Protein AF-A0A1I9YTI5-F1 (afdb_monomer_lite)

Sequence (90 aa):
MFKASSSSFVVMDSAVFAEEGHYVPPADKVVASEVLAQVFADNPLPFPTNADGSADMATYMQWLSATWDAGMAAFDRMSEIHAPQGTATA

Radius of gyration: 22.93 Å; chains: 1; bounding box: 49×48×66 Å

Foldseek 3Di:
DDDDDDDDDDDDPPDDPDDPDPPPDPPVQKAQQVNVCVVQVPHDDPDDADPNNIHGNVVVVVVVVVVVVVVVVVVVVVVVVPPDDDDPDD

Secondary structure (DSSP, 8-state):
-------------------SS-----GGGEE-HHHHHHHHTTSPPSS---TTS-EEHHHHHHHHHHHHHHHHHHHHHHHHHTS-------

Organism: NCBI:txid754502

pLDDT: mean 70.99, std 18.19, range [36.19, 93.19]

Structure (mmCIF, N/CA/C/O backbone):
data_AF-A0A1I9YTI5-F1
#
_entry.id   AF-A0A1I9YTI5-F1
#
loop_
_atom_site.group_PDB
_atom_site.id
_atom_site.type_symbol
_atom_site.label_atom_id
_atom_site.label_alt_id
_atom_site.label_comp_id
_atom_site.label_asym_id
_atom_site.label_entity_id
_atom_site.label_seq_id
_atom_site.pdbx_PDB_ins_code
_atom_site.Cartn_x
_atom_site.Cartn_y
_atom_site.Cartn_z
_atom_site.occupancy
_atom_site.B_iso_or_equiv
_atom_site.auth_seq_id
_atom_site.auth_comp_id
_atom_site.auth_asym_id
_atom_site.auth_atom_id
_atom_site.pdbx_PDB_model_num
ATOM 1 N N . MET A 1 1 ? 22.153 35.030 24.655 1.00 40.06 1 MET A N 1
ATOM 2 C CA . MET A 1 1 ? 20.814 35.451 24.184 1.00 40.06 1 MET A CA 1
ATOM 3 C C . MET A 1 1 ? 20.693 35.091 22.709 1.00 40.06 1 MET A C 1
ATOM 5 O O . MET A 1 1 ? 21.686 35.175 22.003 1.00 40.06 1 MET A O 1
ATOM 9 N N . PHE A 1 2 ? 19.539 34.551 22.320 1.00 45.81 2 PHE A N 1
ATOM 10 C CA . PHE A 1 2 ? 19.309 33.697 21.146 1.00 45.81 2 PHE A CA 1
ATOM 11 C C . PHE A 1 2 ? 19.099 34.428 19.803 1.00 45.81 2 PHE A C 1
ATOM 13 O O . PHE A 1 2 ? 18.560 35.529 19.790 1.00 45.81 2 PHE A O 1
ATOM 20 N N . LYS A 1 3 ? 19.300 33.639 18.722 1.00 36.19 3 LYS A N 1
ATOM 21 C CA . LYS A 1 3 ? 18.573 33.621 17.422 1.00 36.19 3 LYS A CA 1
ATOM 22 C C . LYS A 1 3 ? 19.083 34.615 16.353 1.00 36.19 3 LYS A C 1
ATOM 24 O O . LYS A 1 3 ? 19.406 35.742 16.675 1.00 36.19 3 LYS A O 1
ATOM 29 N N . ALA A 1 4 ? 19.194 34.273 15.066 1.00 42.69 4 ALA A N 1
ATOM 30 C CA . ALA A 1 4 ? 18.479 33.264 14.286 1.00 42.69 4 ALA A CA 1
ATOM 31 C C . ALA A 1 4 ? 19.367 32.620 13.202 1.00 42.69 4 ALA A C 1
ATOM 33 O O . ALA A 1 4 ? 20.091 33.313 12.493 1.00 42.69 4 ALA A O 1
ATOM 34 N N . SER A 1 5 ? 19.261 31.300 13.040 1.00 51.31 5 SER A N 1
ATOM 35 C CA . SER A 1 5 ? 19.716 30.602 11.835 1.00 51.31 5 SER A CA 1
ATOM 36 C C . SER A 1 5 ? 18.637 30.751 10.763 1.00 51.31 5 SER A C 1
ATOM 38 O O . SER A 1 5 ? 17.502 30.319 10.971 1.00 51.31 5 SER A O 1
ATOM 40 N N . SER A 1 6 ? 18.978 31.374 9.634 1.00 47.25 6 SER A N 1
ATOM 41 C CA . SER A 1 6 ? 18.132 31.388 8.436 1.00 47.25 6 SER A CA 1
ATOM 42 C C . SER A 1 6 ? 18.105 29.992 7.825 1.00 47.25 6 SER A C 1
ATOM 44 O O . SER A 1 6 ? 19.036 29.588 7.135 1.00 47.25 6 SER A O 1
ATOM 46 N N . SER A 1 7 ? 17.030 29.257 8.094 1.00 46.31 7 SER A N 1
ATOM 47 C CA . SER A 1 7 ? 16.656 28.065 7.338 1.00 46.31 7 SER A CA 1
ATOM 48 C C . SER A 1 7 ? 15.870 28.525 6.110 1.00 46.31 7 SER A C 1
ATOM 50 O O . SER A 1 7 ? 14.733 28.978 6.240 1.00 46.31 7 SER A O 1
ATOM 52 N N . SER A 1 8 ? 16.492 28.481 4.929 1.00 51.00 8 SER A N 1
ATOM 53 C CA . SER A 1 8 ? 15.763 28.619 3.664 1.00 51.00 8 SER A CA 1
ATOM 54 C C . SER A 1 8 ? 15.119 27.282 3.333 1.00 51.00 8 SER A C 1
ATOM 56 O O . SER A 1 8 ? 15.768 26.351 2.866 1.00 51.00 8 SER A O 1
ATOM 58 N N . PHE A 1 9 ? 13.826 27.206 3.611 1.00 48.78 9 PHE A N 1
ATOM 59 C CA . PHE A 1 9 ? 12.926 26.196 3.087 1.00 48.78 9 PHE A CA 1
ATOM 60 C C . PHE A 1 9 ? 12.611 26.551 1.629 1.00 48.78 9 PHE A C 1
ATOM 62 O O . PHE A 1 9 ? 11.918 27.530 1.354 1.00 48.78 9 PHE A O 1
ATOM 69 N N . VAL A 1 10 ? 13.165 25.780 0.696 1.00 47.50 10 VAL A N 1
ATOM 70 C CA . VAL A 1 10 ? 12.754 25.789 -0.712 1.00 47.50 10 VAL A CA 1
ATOM 71 C C . VAL A 1 10 ? 11.556 24.850 -0.847 1.00 47.50 10 VAL A C 1
ATOM 73 O O . VAL A 1 10 ? 11.687 23.633 -0.737 1.00 47.50 10 VAL A O 1
ATOM 76 N N . VAL A 1 11 ? 10.380 25.460 -1.003 1.00 47.78 11 VAL A N 1
ATOM 77 C CA . VAL A 1 11 ? 9.105 24.827 -1.368 1.00 47.78 11 VAL A CA 1
ATOM 78 C C . VAL A 1 11 ? 9.181 24.340 -2.810 1.00 47.78 11 VAL A C 1
ATOM 80 O O . VAL A 1 11 ? 9.629 25.086 -3.674 1.00 47.78 11 VAL A O 1
ATOM 83 N N . MET A 1 12 ? 8.680 23.121 -3.016 1.00 46.81 12 MET A N 1
ATOM 84 C CA . MET A 1 12 ? 8.202 22.498 -4.254 1.00 46.81 12 MET A CA 1
ATOM 85 C C . MET A 1 12 ? 8.487 23.220 -5.577 1.00 46.81 12 MET A C 1
ATOM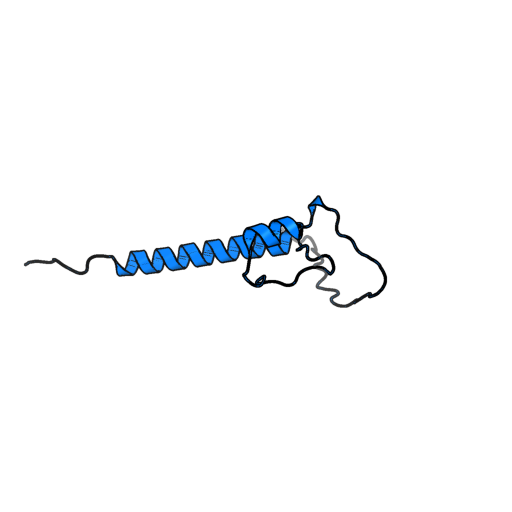 87 O O . MET A 1 12 ? 7.751 24.120 -5.975 1.00 46.81 12 MET A O 1
ATOM 91 N N . ASP A 1 13 ? 9.414 22.646 -6.341 1.00 38.34 13 ASP A N 1
ATOM 92 C CA . ASP A 1 13 ? 9.298 22.612 -7.796 1.00 38.34 13 ASP A CA 1
ATOM 93 C C . ASP A 1 13 ? 8.532 21.330 -8.171 1.00 38.34 13 ASP A C 1
ATOM 95 O O . ASP A 1 13 ? 9.079 20.234 -8.286 1.00 38.34 13 ASP A O 1
ATOM 99 N N . SER A 1 14 ? 7.204 21.448 -8.210 1.00 56.16 14 SER A N 1
ATOM 100 C CA . SER A 1 14 ? 6.334 20.503 -8.908 1.00 56.16 14 SER A CA 1
ATOM 101 C C . SER A 1 14 ? 6.195 20.987 -10.342 1.00 56.16 14 SER A C 1
ATOM 103 O O . SER A 1 14 ? 5.432 21.921 -10.568 1.00 56.16 14 SER A O 1
ATOM 105 N N . ALA A 1 15 ? 6.917 20.358 -11.273 1.00 51.03 15 ALA A N 1
ATOM 106 C CA . ALA A 1 15 ? 6.438 19.947 -12.599 1.00 51.03 15 ALA A CA 1
ATOM 107 C C . ALA A 1 15 ? 7.604 19.779 -13.583 1.00 51.03 15 ALA A C 1
ATOM 109 O O . ALA A 1 15 ? 7.956 20.724 -14.275 1.00 51.03 15 ALA A O 1
ATOM 110 N N . VAL A 1 16 ? 8.094 18.549 -13.761 1.00 42.69 16 VAL A N 1
ATOM 111 C CA . VAL A 1 16 ? 8.553 18.098 -15.084 1.00 42.69 16 VAL A CA 1
ATOM 112 C C . VAL A 1 16 ? 8.179 16.624 -15.239 1.00 42.69 16 VAL A C 1
ATOM 114 O O . VAL A 1 16 ? 8.872 15.732 -14.760 1.00 42.69 16 VAL A O 1
ATOM 117 N N . PHE A 1 17 ? 7.053 16.374 -15.910 1.00 54.34 17 PHE A N 1
ATOM 118 C CA . PHE A 1 17 ? 6.847 15.120 -16.630 1.00 54.34 17 PHE A CA 1
ATOM 119 C C . PHE A 1 17 ? 7.879 15.086 -17.761 1.00 54.34 17 PHE A C 1
ATOM 121 O O . PHE A 1 17 ? 7.717 15.783 -18.761 1.00 54.34 17 PHE A O 1
ATOM 128 N N . ALA A 1 18 ? 8.950 14.319 -17.578 1.00 47.38 18 ALA A N 1
ATOM 129 C CA . ALA A 1 18 ? 9.830 13.911 -18.661 1.00 47.38 18 ALA A CA 1
ATOM 130 C C . ALA A 1 18 ? 9.489 12.456 -19.003 1.00 47.38 18 ALA A C 1
ATOM 132 O O . ALA A 1 18 ? 10.022 11.519 -18.413 1.00 47.38 18 ALA A O 1
ATOM 133 N N . GLU A 1 19 ? 8.550 12.286 -19.933 1.00 56.91 19 GLU A N 1
ATOM 134 C CA . GLU A 1 19 ? 8.603 11.145 -20.849 1.00 56.91 19 GLU A CA 1
ATOM 135 C C . GLU A 1 19 ? 9.992 11.161 -21.522 1.00 56.91 19 GLU A C 1
ATOM 137 O O . GLU A 1 19 ? 10.519 12.235 -21.798 1.00 56.91 19 GLU A O 1
ATOM 142 N N . GLU A 1 20 ? 10.572 9.982 -21.767 1.00 49.28 20 GLU A N 1
ATOM 143 C CA . GLU A 1 20 ? 11.882 9.753 -22.420 1.00 49.28 20 GLU A CA 1
ATOM 144 C C . GLU A 1 20 ? 13.117 9.770 -21.506 1.00 49.28 20 GLU A C 1
ATOM 146 O O . GLU A 1 20 ? 14.110 10.470 -21.687 1.00 49.28 20 GLU A O 1
ATOM 151 N N . GLY A 1 21 ? 13.099 8.845 -20.558 1.00 43.41 21 GLY A N 1
ATOM 152 C CA . GLY A 1 21 ? 14.293 8.312 -19.926 1.00 43.41 21 GLY A CA 1
ATOM 153 C C . GLY A 1 21 ? 13.828 7.271 -18.940 1.00 43.41 21 GLY A C 1
ATOM 154 O O . GLY A 1 21 ? 13.170 7.628 -17.974 1.00 43.41 21 GLY A O 1
ATOM 155 N N . HIS A 1 22 ? 14.095 5.994 -19.212 1.00 49.16 22 HIS A N 1
ATOM 156 C CA . HIS A 1 22 ? 13.774 4.884 -18.318 1.00 49.16 22 HIS A CA 1
ATOM 157 C C . HIS A 1 22 ? 14.457 5.106 -16.962 1.00 49.16 22 HIS A C 1
ATOM 159 O O . HIS A 1 22 ? 15.546 4.590 -16.709 1.00 49.16 22 HIS A O 1
ATOM 165 N N . TYR A 1 23 ? 13.849 5.913 -16.096 1.00 52.75 23 TYR A N 1
ATOM 166 C CA . TYR A 1 23 ? 14.247 6.024 -14.713 1.00 52.75 23 TYR A CA 1
ATOM 167 C C . TYR A 1 23 ? 13.794 4.730 -14.061 1.00 52.75 23 TYR A C 1
ATOM 169 O O . TYR A 1 23 ? 12.652 4.595 -13.637 1.00 52.75 23 TYR A O 1
ATOM 177 N N . VAL A 1 24 ? 14.688 3.746 -14.082 1.00 56.19 24 VAL A N 1
ATOM 178 C CA . VAL A 1 24 ? 14.566 2.529 -13.294 1.00 56.19 24 VAL A CA 1
ATOM 179 C C . VAL A 1 24 ? 15.094 2.906 -11.915 1.00 56.19 24 VAL A C 1
ATOM 181 O O . VAL A 1 24 ? 16.304 3.131 -11.779 1.00 56.19 24 VAL A O 1
ATOM 184 N N . PRO A 1 25 ? 14.228 3.053 -10.898 1.00 57.72 25 PRO A N 1
ATOM 185 C CA . PRO A 1 25 ? 14.703 3.282 -9.549 1.00 57.72 25 PRO A CA 1
ATOM 186 C C . PRO A 1 25 ? 15.608 2.104 -9.160 1.00 57.72 25 PRO A C 1
ATOM 188 O O . PRO A 1 25 ? 15.359 0.970 -9.580 1.00 57.72 25 PRO A O 1
ATOM 191 N N . PRO A 1 26 ? 16.679 2.337 -8.391 1.00 66.69 26 PRO A N 1
ATOM 192 C CA . PRO A 1 26 ? 17.554 1.253 -7.975 1.00 66.69 26 PRO A CA 1
ATOM 193 C C . PRO A 1 26 ? 16.742 0.209 -7.195 1.00 66.69 26 PRO A C 1
ATOM 195 O O . PRO A 1 26 ? 15.821 0.557 -6.458 1.00 66.69 26 PRO A O 1
ATOM 198 N N . ALA A 1 27 ? 17.064 -1.074 -7.386 1.00 65.38 27 ALA A N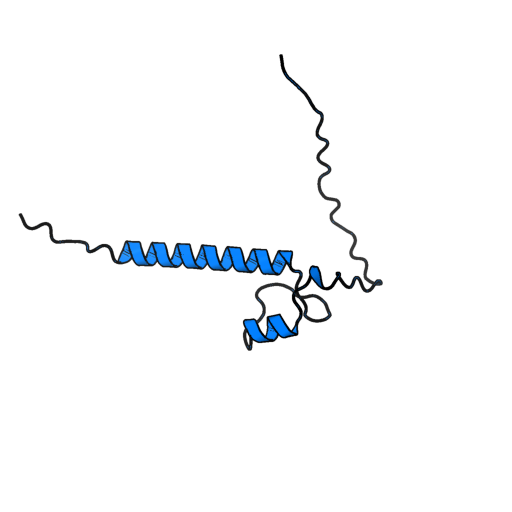 1
ATOM 199 C CA . ALA A 1 27 ? 16.260 -2.195 -6.890 1.00 65.38 27 ALA A CA 1
ATOM 200 C C . ALA A 1 27 ? 16.057 -2.198 -5.360 1.00 65.38 27 ALA A C 1
ATOM 202 O O . ALA A 1 27 ? 15.134 -2.839 -4.875 1.00 65.38 27 ALA A O 1
ATOM 203 N N . ASP A 1 28 ? 16.880 -1.469 -4.595 1.00 70.38 28 ASP A N 1
ATOM 204 C CA . ASP A 1 28 ? 16.700 -1.286 -3.148 1.00 70.38 28 ASP A CA 1
ATOM 205 C C . ASP A 1 28 ? 15.560 -0.317 -2.779 1.00 70.38 28 ASP A C 1
ATOM 207 O O . ASP A 1 28 ? 15.121 -0.289 -1.630 1.00 70.38 28 ASP A O 1
ATOM 211 N N . LYS A 1 29 ? 15.065 0.465 -3.744 1.00 76.31 29 LYS A N 1
ATOM 212 C CA . LYS A 1 29 ? 14.041 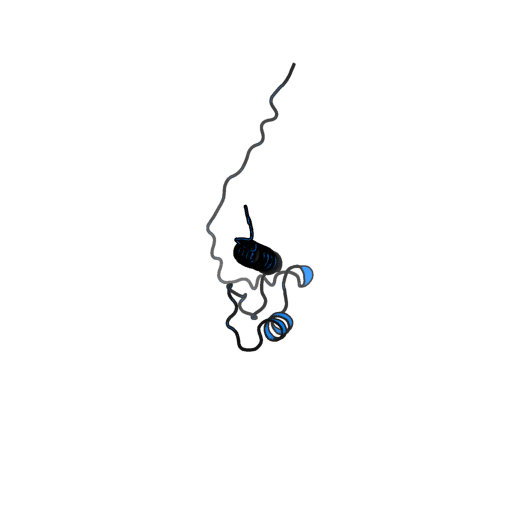1.503 -3.550 1.00 76.31 29 LYS A CA 1
ATOM 213 C C . LYS A 1 29 ? 12.689 1.155 -4.149 1.00 76.31 29 LYS A C 1
ATOM 215 O O . LYS A 1 29 ? 11.782 1.983 -4.114 1.00 76.31 29 LYS A O 1
ATOM 220 N N . VAL A 1 30 ? 12.534 -0.054 -4.675 1.00 85.25 30 VAL A N 1
ATOM 221 C CA . VAL A 1 30 ? 11.276 -0.526 -5.251 1.00 85.25 30 VAL A CA 1
ATOM 222 C C . VAL A 1 30 ? 10.920 -1.900 -4.720 1.00 85.25 30 VAL A C 1
ATOM 224 O O . VAL A 1 30 ? 11.776 -2.739 -4.454 1.00 85.25 30 VAL A O 1
ATOM 227 N N . VAL A 1 31 ? 9.625 -2.129 -4.578 1.00 84.25 31 VAL A N 1
ATOM 228 C CA . VAL A 1 31 ? 9.060 -3.446 -4.325 1.00 84.25 31 VAL A CA 1
ATOM 229 C C . VAL A 1 31 ? 8.739 -4.062 -5.674 1.00 84.25 31 VAL A C 1
ATOM 231 O O . VAL A 1 31 ? 7.940 -3.514 -6.433 1.00 84.25 31 VAL A O 1
ATOM 234 N N . ALA A 1 32 ? 9.383 -5.186 -5.976 1.00 86.00 32 ALA A N 1
ATOM 235 C CA . ALA A 1 32 ? 9.207 -5.882 -7.242 1.00 86.00 32 ALA A CA 1
ATOM 236 C C . ALA A 1 32 ? 7.742 -6.281 -7.470 1.00 86.00 32 ALA A C 1
ATOM 238 O O . ALA A 1 32 ? 7.026 -6.652 -6.533 1.00 86.00 32 ALA A O 1
ATOM 239 N N . SER A 1 33 ? 7.324 -6.261 -8.734 1.00 85.06 33 SER A N 1
ATOM 240 C CA . SER A 1 33 ? 5.975 -6.649 -9.154 1.00 85.06 33 SER A CA 1
ATOM 241 C C . SER A 1 33 ? 5.604 -8.065 -8.706 1.00 85.06 33 SER A C 1
ATOM 243 O O . SER A 1 33 ? 4.469 -8.297 -8.310 1.00 85.06 33 SER A O 1
ATOM 245 N N . GLU A 1 34 ? 6.560 -8.995 -8.671 1.00 85.00 34 GLU A N 1
ATOM 246 C CA . GLU A 1 34 ? 6.359 -10.368 -8.185 1.00 85.00 34 GLU A CA 1
ATOM 247 C C . GLU A 1 34 ? 5.972 -10.419 -6.700 1.00 85.00 34 GLU A C 1
ATOM 249 O O . GLU A 1 34 ? 5.107 -11.201 -6.308 1.00 85.00 34 GLU A O 1
ATOM 254 N N . VAL A 1 35 ? 6.574 -9.560 -5.871 1.00 86.06 35 VAL A N 1
ATOM 255 C CA . VAL A 1 35 ? 6.242 -9.462 -4.441 1.00 86.06 35 VAL A CA 1
ATOM 256 C C . VAL A 1 35 ? 4.843 -8.877 -4.276 1.00 86.06 35 VAL A C 1
ATOM 258 O O . VAL A 1 35 ? 4.042 -9.400 -3.504 1.00 86.06 35 VAL A O 1
ATOM 261 N N . LEU A 1 36 ? 4.515 -7.835 -5.043 1.00 85.69 36 LEU A N 1
ATOM 262 C CA . LEU A 1 36 ? 3.177 -7.243 -5.038 1.00 85.69 36 LEU A CA 1
ATOM 263 C C . LEU A 1 36 ? 2.121 -8.248 -5.517 1.00 85.69 36 LEU A C 1
ATOM 265 O O . LEU A 1 36 ? 1.080 -8.389 -4.883 1.00 85.69 36 LEU A O 1
ATOM 269 N N . ALA A 1 37 ? 2.409 -9.016 -6.565 1.00 85.94 37 ALA A N 1
ATOM 270 C CA . ALA A 1 37 ? 1.519 -10.061 -7.053 1.00 85.94 37 ALA A CA 1
ATOM 271 C C . ALA A 1 37 ? 1.265 -11.145 -5.993 1.00 85.94 37 ALA A C 1
ATOM 273 O O . ALA A 1 37 ? 0.154 -11.650 -5.897 1.00 85.94 37 ALA A O 1
ATOM 274 N N . GLN A 1 38 ? 2.245 -11.482 -5.150 1.00 85.50 38 GLN A N 1
ATOM 275 C CA . GLN A 1 38 ? 2.032 -12.434 -4.053 1.00 85.50 38 GLN A CA 1
ATOM 276 C C . GLN A 1 38 ? 1.228 -11.845 -2.890 1.00 85.50 38 GLN A C 1
ATOM 278 O O . GLN A 1 38 ? 0.382 -12.534 -2.323 1.00 85.50 38 GLN A O 1
ATOM 283 N N . VAL A 1 39 ? 1.490 -10.589 -2.520 1.00 85.06 39 VAL A N 1
ATOM 284 C CA . VAL A 1 39 ? 0.820 -9.933 -1.384 1.00 85.06 39 VAL A CA 1
ATOM 285 C C . VAL A 1 39 ? -0.635 -9.601 -1.712 1.00 85.06 39 VAL A C 1
ATOM 287 O O . VAL A 1 39 ? -1.507 -9.750 -0.857 1.00 85.06 39 VAL A O 1
ATOM 290 N N . PHE A 1 40 ? -0.902 -9.165 -2.943 1.00 83.88 40 PHE A N 1
ATOM 291 C CA . PHE A 1 40 ? -2.228 -8.713 -3.357 1.00 83.88 40 PHE A CA 1
ATOM 292 C C . PHE A 1 40 ? -3.009 -9.764 -4.154 1.00 83.88 40 PHE A C 1
ATOM 294 O O . PHE A 1 40 ? -4.237 -9.681 -4.173 1.00 83.88 40 PHE A O 1
ATOM 301 N N . ALA A 1 41 ? -2.339 -10.780 -4.714 1.00 79.69 41 ALA A N 1
ATOM 302 C CA . ALA A 1 41 ? -2.925 -11.877 -5.488 1.00 79.69 41 ALA A CA 1
ATOM 303 C C . ALA A 1 41 ? -3.900 -11.373 -6.567 1.00 79.69 41 ALA A C 1
ATOM 305 O O . ALA A 1 41 ? -3.469 -10.836 -7.584 1.00 79.69 41 ALA A O 1
ATOM 306 N N . ASP A 1 42 ? -5.204 -11.516 -6.325 1.00 78.19 42 ASP A N 1
ATOM 307 C CA . ASP A 1 42 ? -6.281 -11.125 -7.240 1.00 78.19 42 ASP A CA 1
ATOM 308 C C . ASP A 1 42 ? -6.870 -9.732 -6.948 1.00 78.19 42 ASP A C 1
ATOM 310 O O . ASP A 1 42 ? -7.795 -9.284 -7.630 1.00 78.19 42 ASP A O 1
ATOM 314 N N . ASN A 1 43 ? -6.375 -9.036 -5.922 1.00 79.81 43 ASN A N 1
ATOM 315 C CA . ASN A 1 43 ? -6.878 -7.720 -5.549 1.00 79.81 43 ASN A CA 1
ATOM 316 C C . ASN A 1 43 ? -6.146 -6.608 -6.308 1.00 79.81 43 ASN A C 1
ATOM 318 O O . ASN A 1 43 ? -4.920 -6.650 -6.441 1.00 79.81 43 ASN A O 1
ATOM 322 N N . PRO A 1 44 ? -6.869 -5.566 -6.755 1.00 83.12 44 PRO A N 1
ATOM 323 C CA . PRO A 1 44 ? -6.233 -4.405 -7.353 1.00 83.12 44 PRO A CA 1
ATOM 324 C C . PRO A 1 44 ? -5.344 -3.705 -6.324 1.00 83.12 44 PRO A C 1
ATOM 326 O O . PRO A 1 44 ? -5.726 -3.529 -5.163 1.00 83.12 44 PRO A O 1
ATOM 329 N N . LEU A 1 45 ? -4.163 -3.276 -6.769 1.00 84.81 45 LEU A N 1
ATOM 330 C CA . LEU A 1 45 ? -3.257 -2.499 -5.935 1.00 84.81 45 LEU A CA 1
ATOM 331 C C . LEU A 1 45 ? -3.921 -1.161 -5.567 1.00 84.81 45 LEU A C 1
ATOM 333 O O . LEU A 1 45 ? -4.406 -0.455 -6.454 1.00 84.81 45 LEU A O 1
ATOM 337 N N . PRO A 1 46 ? -3.945 -0.779 -4.279 1.00 85.06 46 PRO A N 1
ATOM 338 C CA . PRO A 1 46 ? -4.601 0.447 -3.821 1.00 85.06 46 PRO A CA 1
ATOM 339 C C . PRO A 1 46 ? -3.776 1.717 -4.09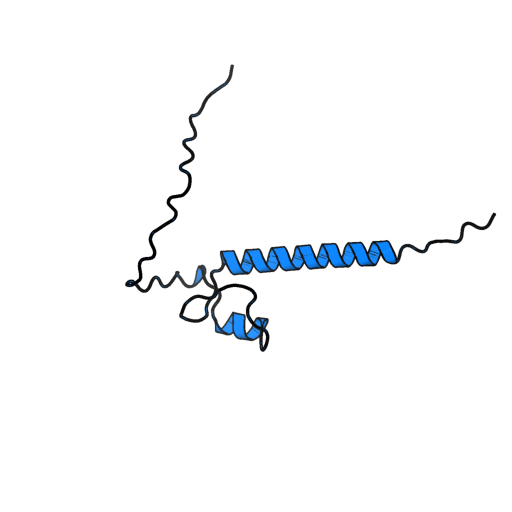5 1.00 85.06 46 PRO A C 1
ATOM 341 O O . PRO A 1 46 ? -4.108 2.791 -3.596 1.00 85.06 46 PRO A O 1
ATOM 344 N N . PHE A 1 47 ? -2.691 1.608 -4.860 1.00 85.31 47 PHE A N 1
ATOM 345 C CA . PHE A 1 47 ? -1.772 2.687 -5.210 1.00 85.31 47 PHE A CA 1
ATOM 346 C C . PHE A 1 47 ? -1.225 2.474 -6.633 1.00 85.31 47 PHE A C 1
ATOM 348 O O . PHE A 1 47 ? -1.213 1.342 -7.122 1.00 85.31 47 PHE A O 1
ATOM 355 N N . PRO A 1 48 ? -0.781 3.546 -7.315 1.00 83.56 48 PRO A N 1
ATOM 356 C CA . PRO A 1 48 ? -0.193 3.441 -8.646 1.00 83.56 48 PRO A CA 1
ATOM 357 C C . PRO A 1 48 ? 1.141 2.679 -8.624 1.00 83.56 48 PRO A C 1
ATOM 359 O O . PRO A 1 48 ? 1.938 2.832 -7.698 1.00 83.56 48 PRO A O 1
ATOM 362 N N . THR A 1 49 ? 1.392 1.892 -9.670 1.00 86.69 49 THR A N 1
ATOM 363 C CA . THR A 1 49 ? 2.667 1.199 -9.914 1.00 86.69 49 THR A CA 1
ATOM 364 C C . THR A 1 49 ? 3.459 1.855 -11.037 1.00 86.69 49 THR A C 1
ATOM 366 O O . THR A 1 49 ? 2.906 2.559 -11.885 1.00 86.69 49 THR A O 1
ATOM 369 N N . ASN A 1 50 ? 4.756 1.567 -11.074 1.00 85.25 50 ASN A N 1
ATOM 370 C CA . ASN A 1 50 ? 5.633 1.876 -12.196 1.00 85.25 50 ASN A CA 1
ATOM 371 C C . ASN A 1 50 ? 5.225 1.079 -13.450 1.00 85.25 50 ASN A C 1
ATOM 373 O O . ASN A 1 50 ? 4.433 0.135 -13.382 1.00 85.25 50 ASN A O 1
ATOM 377 N N . ALA A 1 51 ? 5.801 1.435 -14.601 1.00 84.00 51 ALA A N 1
ATOM 378 C CA . ALA A 1 51 ? 5.507 0.792 -15.886 1.00 84.00 51 ALA A CA 1
ATOM 379 C C . ALA A 1 51 ? 5.838 -0.716 -15.912 1.00 84.00 51 ALA A C 1
ATOM 381 O O . ALA A 1 51 ? 5.192 -1.476 -16.628 1.00 84.00 51 ALA A O 1
ATOM 382 N N . ASP A 1 52 ? 6.816 -1.155 -15.118 1.00 81.81 52 ASP A N 1
ATOM 383 C CA . ASP A 1 52 ? 7.195 -2.565 -14.940 1.00 81.81 52 ASP A CA 1
ATOM 384 C C . ASP A 1 52 ? 6.331 -3.314 -13.900 1.00 81.81 52 ASP A C 1
ATOM 386 O O . ASP A 1 52 ? 6.513 -4.512 -13.673 1.00 81.81 52 ASP A O 1
ATOM 390 N N . GLY A 1 53 ? 5.381 -2.620 -13.267 1.00 82.94 53 GLY A N 1
ATOM 391 C CA . GLY A 1 53 ? 4.502 -3.163 -12.233 1.00 82.94 53 GLY A CA 1
ATOM 392 C C . GLY A 1 53 ? 5.098 -3.161 -10.823 1.00 82.94 53 GLY A C 1
ATOM 393 O O . GLY A 1 53 ? 4.414 -3.588 -9.895 1.00 82.94 53 GLY A O 1
ATOM 394 N N . SER A 1 54 ? 6.343 -2.710 -10.627 1.00 86.94 54 SER A N 1
ATOM 395 C CA . SER A 1 54 ? 6.881 -2.450 -9.286 1.00 86.94 54 SER A CA 1
ATOM 396 C C . SER A 1 54 ? 6.200 -1.253 -8.626 1.00 86.94 54 SER A C 1
ATOM 398 O O . SER A 1 54 ? 5.587 -0.410 -9.282 1.00 86.94 54 SER A O 1
ATOM 400 N N . ALA A 1 55 ? 6.336 -1.152 -7.311 1.00 88.56 55 ALA A N 1
ATOM 401 C CA . ALA A 1 55 ? 5.917 0.020 -6.557 1.00 88.56 55 ALA A CA 1
ATOM 402 C C . ALA A 1 55 ? 7.121 0.677 -5.898 1.00 88.56 55 ALA A C 1
ATOM 404 O O . ALA A 1 55 ? 8.056 0.001 -5.470 1.00 88.56 55 ALA A O 1
ATOM 405 N N . ASP A 1 56 ? 7.084 1.999 -5.782 1.00 88.88 56 ASP A N 1
ATOM 406 C CA . ASP A 1 56 ? 8.049 2.731 -4.972 1.00 88.88 56 ASP A CA 1
ATOM 407 C C . 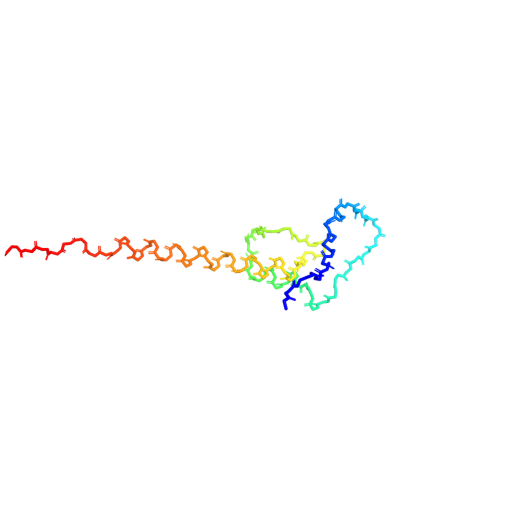ASP A 1 56 ? 7.989 2.260 -3.506 1.00 88.88 56 ASP A C 1
ATOM 409 O O . ASP A 1 56 ? 6.911 2.120 -2.918 1.00 88.88 56 ASP A O 1
ATOM 413 N N . MET A 1 57 ? 9.156 2.005 -2.911 1.00 87.62 57 MET A N 1
ATOM 414 C CA . MET A 1 57 ? 9.259 1.468 -1.553 1.00 87.62 57 MET A CA 1
ATOM 415 C C . MET A 1 57 ? 8.665 2.421 -0.511 1.00 87.62 57 MET A C 1
ATOM 417 O O . MET A 1 57 ? 8.027 1.963 0.436 1.00 87.62 57 MET A O 1
ATOM 421 N N . ALA A 1 58 ? 8.836 3.738 -0.669 1.00 88.81 58 ALA A N 1
ATOM 422 C CA . ALA A 1 58 ? 8.271 4.700 0.273 1.00 88.81 58 ALA A CA 1
ATOM 423 C C . ALA A 1 58 ? 6.739 4.701 0.194 1.00 88.81 58 ALA A C 1
ATOM 425 O O . ALA A 1 58 ? 6.075 4.677 1.232 1.00 88.81 58 ALA A O 1
ATOM 426 N N . THR A 1 59 ? 6.187 4.632 -1.019 1.00 87.69 59 THR A N 1
ATOM 427 C CA . THR A 1 59 ? 4.738 4.500 -1.243 1.00 87.69 59 THR A CA 1
ATOM 428 C C . THR A 1 59 ? 4.188 3.216 -0.618 1.00 87.69 59 THR A C 1
ATOM 430 O O . THR A 1 59 ? 3.199 3.255 0.118 1.00 87.69 59 THR A O 1
ATOM 433 N N . TYR A 1 60 ? 4.859 2.081 -0.838 1.00 88.38 60 TYR A N 1
ATOM 434 C CA . TYR A 1 60 ? 4.461 0.796 -0.262 1.00 88.38 60 TYR A CA 1
ATOM 435 C C . TYR A 1 60 ? 4.495 0.808 1.276 1.00 88.38 60 TYR A C 1
ATOM 437 O O . TYR A 1 60 ? 3.535 0.393 1.927 1.00 88.38 60 TYR A O 1
ATOM 445 N N . MET A 1 61 ? 5.565 1.345 1.870 1.00 89.75 61 MET A N 1
ATOM 446 C CA . MET A 1 61 ? 5.710 1.461 3.326 1.00 89.75 61 MET A CA 1
ATOM 447 C C . MET A 1 61 ? 4.676 2.402 3.948 1.00 89.75 61 MET A C 1
ATOM 449 O O . MET A 1 61 ? 4.126 2.101 5.011 1.00 89.75 61 MET A O 1
ATOM 453 N N . GLN A 1 62 ? 4.380 3.523 3.289 1.00 90.62 62 GLN A N 1
ATOM 454 C CA . GLN A 1 62 ? 3.348 4.451 3.742 1.00 90.62 62 GLN A CA 1
ATOM 455 C C . GLN A 1 62 ? 1.970 3.783 3.745 1.00 90.62 62 GLN A C 1
ATOM 457 O O . GLN A 1 62 ? 1.221 3.921 4.715 1.00 90.62 62 GLN A O 1
ATOM 462 N N . TRP A 1 63 ? 1.648 3.028 2.692 1.00 90.88 63 TRP A N 1
ATOM 463 C CA . TRP A 1 63 ? 0.396 2.282 2.619 1.00 90.88 63 TRP A CA 1
ATOM 464 C C . TRP A 1 63 ? 0.292 1.209 3.713 1.00 90.88 63 TRP A C 1
ATOM 466 O O . TRP A 1 63 ? -0.751 1.109 4.366 1.00 90.88 63 TRP A O 1
ATOM 476 N N . LEU A 1 64 ? 1.363 0.447 3.964 1.00 90.25 64 LEU A N 1
ATOM 477 C CA . LEU A 1 64 ? 1.389 -0.552 5.038 1.00 90.25 64 LEU A CA 1
ATOM 478 C C . LEU A 1 64 ? 1.137 0.080 6.412 1.00 90.25 64 LEU A C 1
ATOM 480 O O . LEU A 1 64 ? 0.313 -0.429 7.172 1.00 90.25 64 LEU A O 1
ATOM 484 N N . SER A 1 65 ? 1.797 1.204 6.710 1.00 92.31 65 SER A N 1
ATOM 485 C CA . SER A 1 65 ? 1.594 1.927 7.973 1.00 92.31 65 SER A CA 1
ATOM 486 C C . SER A 1 65 ? 0.151 2.406 8.115 1.00 92.31 65 SER A C 1
ATOM 488 O O . SER A 1 65 ? -0.485 2.138 9.129 1.00 92.31 65 SER A O 1
ATOM 490 N N . ALA A 1 66 ? -0.399 3.046 7.080 1.00 90.75 66 ALA A N 1
ATOM 491 C CA . ALA A 1 66 ? -1.774 3.539 7.111 1.00 90.75 66 ALA A CA 1
ATOM 492 C C . ALA A 1 66 ? -2.797 2.401 7.271 1.00 90.75 66 ALA A C 1
ATOM 494 O O . ALA A 1 66 ? -3.792 2.548 7.981 1.00 90.75 66 ALA A O 1
ATOM 495 N N . THR A 1 67 ? -2.547 1.254 6.636 1.00 90.12 67 THR A N 1
ATOM 496 C CA . THR A 1 67 ? -3.400 0.063 6.751 1.00 90.12 67 THR A CA 1
ATOM 497 C C . THR A 1 67 ? -3.350 -0.516 8.162 1.00 90.12 67 THR A C 1
ATOM 499 O O . THR A 1 67 ? -4.390 -0.874 8.716 1.00 90.12 67 THR A O 1
ATOM 502 N N . TRP A 1 68 ? -2.162 -0.564 8.770 1.00 91.56 68 TRP A N 1
ATOM 503 C CA . TRP A 1 68 ? -1.999 -0.977 10.160 1.00 91.56 68 TRP A CA 1
ATOM 504 C C . TRP A 1 68 ? -2.735 -0.039 11.125 1.00 91.56 68 TRP A C 1
ATOM 506 O O . TRP A 1 68 ? -3.516 -0.512 11.950 1.00 91.56 68 TRP A O 1
ATOM 516 N N . ASP A 1 69 ? -2.562 1.276 10.978 1.00 93.00 69 ASP A N 1
ATOM 517 C CA . ASP A 1 69 ? -3.236 2.276 11.815 1.00 93.00 69 ASP A CA 1
ATOM 518 C C . ASP A 1 69 ? -4.764 2.186 11.687 1.00 93.00 69 ASP A C 1
ATOM 520 O O . ASP A 1 69 ? -5.486 2.219 12.687 1.00 93.00 69 ASP A O 1
ATOM 524 N N . ALA A 1 70 ? -5.276 2.003 10.465 1.00 91.81 70 ALA A N 1
ATOM 525 C CA . ALA A 1 70 ? -6.701 1.783 10.229 1.00 91.81 70 ALA A CA 1
ATOM 526 C C . ALA A 1 70 ? -7.204 0.485 10.886 1.00 91.81 70 ALA A C 1
ATOM 528 O O . ALA A 1 70 ? -8.303 0.470 11.451 1.00 91.81 70 ALA A O 1
ATOM 529 N N . GLY A 1 71 ? -6.401 -0.583 10.844 1.00 91.69 71 GLY A N 1
ATOM 530 C CA . GLY A 1 71 ? -6.679 -1.852 11.516 1.00 91.69 71 GLY A CA 1
ATOM 531 C C . GLY A 1 71 ? -6.741 -1.705 13.037 1.00 91.69 71 GLY A C 1
ATOM 532 O O . GLY A 1 71 ? -7.713 -2.146 13.650 1.00 91.69 71 GLY A O 1
ATOM 533 N N . MET A 1 72 ? -5.768 -1.013 13.634 1.00 93.19 72 MET A N 1
ATOM 534 C CA . MET A 1 72 ? -5.746 -0.713 15.069 1.00 93.19 72 MET A CA 1
ATOM 535 C C . MET A 1 72 ? -6.948 0.136 15.489 1.00 93.19 72 MET A C 1
ATOM 537 O O . MET A 1 72 ? -7.664 -0.229 16.417 1.00 93.19 72 MET A O 1
ATOM 541 N N . ALA A 1 73 ? -7.264 1.197 14.745 1.00 91.56 73 ALA A N 1
ATOM 542 C CA . ALA A 1 73 ? -8.433 2.028 15.023 1.00 91.56 73 ALA A CA 1
ATOM 543 C C . ALA A 1 73 ? -9.767 1.272 14.849 1.00 91.56 73 ALA A C 1
ATOM 545 O O . ALA A 1 73 ? -10.771 1.603 15.485 1.00 91.56 73 ALA A O 1
ATOM 546 N N . ALA A 1 74 ? -9.837 0.286 13.951 1.00 90.44 74 ALA A N 1
ATOM 547 C CA . ALA A 1 74 ? -10.999 -0.594 13.836 1.00 90.44 74 ALA A CA 1
ATOM 548 C C . ALA A 1 74 ? -11.098 -1.555 15.032 1.00 90.44 74 ALA A C 1
ATOM 550 O O . ALA A 1 74 ? -12.188 -1.731 15.578 1.00 90.44 74 ALA A O 1
ATOM 551 N N . PHE A 1 75 ? -9.970 -2.122 15.465 1.00 85.88 75 PHE A N 1
ATOM 552 C CA . PHE A 1 75 ? -9.893 -2.996 16.632 1.00 85.88 75 PHE A CA 1
ATOM 553 C C . PHE A 1 75 ? -10.279 -2.276 17.932 1.00 85.88 75 PHE A C 1
ATOM 555 O O . PHE A 1 75 ? -11.082 -2.803 18.705 1.00 85.88 75 PHE A O 1
ATOM 562 N N . ASP A 1 76 ? -9.780 -1.059 18.153 1.00 87.31 76 ASP A N 1
ATOM 563 C CA . ASP A 1 76 ? -10.110 -0.255 19.336 1.00 87.31 76 ASP A CA 1
ATOM 564 C C . ASP A 1 76 ? -11.612 0.048 19.398 1.00 87.31 76 ASP A C 1
ATOM 566 O O . ASP A 1 76 ? -12.253 -0.176 20.426 1.00 87.31 76 ASP A O 1
ATOM 570 N N . ARG A 1 77 ? -12.215 0.439 18.266 1.00 79.44 77 ARG A N 1
ATOM 571 C CA . ARG A 1 77 ? -13.670 0.653 18.166 1.00 79.44 77 ARG A CA 1
ATOM 572 C C . ARG A 1 77 ? -14.467 -0.611 18.483 1.00 79.44 77 ARG A C 1
ATOM 574 O O . ARG A 1 77 ? -15.489 -0.533 19.156 1.00 79.44 77 ARG A O 1
ATOM 581 N N . MET A 1 78 ? -14.019 -1.777 18.016 1.00 75.81 78 MET A N 1
ATOM 582 C CA . MET A 1 78 ? -14.664 -3.047 18.367 1.00 75.81 78 MET A CA 1
ATOM 583 C C . MET A 1 78 ? -14.502 -3.375 19.852 1.00 75.81 78 MET A C 1
ATOM 585 O O . MET A 1 78 ? -15.439 -3.884 20.461 1.00 75.81 78 MET A O 1
ATOM 589 N N . SER A 1 79 ? -13.354 -3.069 20.448 1.00 70.06 79 SER A N 1
ATOM 590 C CA . SER A 1 79 ? -13.095 -3.310 21.871 1.00 70.06 79 SER A CA 1
ATOM 591 C C . SER A 1 79 ? -13.960 -2.422 22.771 1.00 70.06 79 SER A C 1
ATOM 593 O O . SER A 1 79 ? -14.461 -2.886 23.793 1.00 70.06 79 SER A O 1
ATOM 595 N N . GLU A 1 80 ? -14.216 -1.179 22.360 1.00 60.34 80 GLU A N 1
ATOM 596 C CA . GLU A 1 80 ? -15.091 -0.242 23.075 1.00 60.34 80 GLU A CA 1
ATOM 597 C C . GLU A 1 80 ? -16.570 -0.671 23.037 1.00 60.34 80 GLU A C 1
ATOM 599 O O . GLU A 1 80 ? -17.280 -0.558 24.036 1.00 60.34 80 GLU A O 1
ATOM 604 N N . ILE A 1 81 ? -17.022 -1.265 21.926 1.00 58.00 81 ILE A N 1
ATOM 605 C CA . ILE A 1 81 ? -18.388 -1.806 21.784 1.00 58.00 81 ILE A CA 1
ATOM 606 C C . ILE A 1 81 ? -18.617 -3.042 22.678 1.00 58.00 81 ILE A C 1
ATOM 608 O O . ILE A 1 81 ? -19.751 -3.306 23.078 1.00 58.00 81 ILE A O 1
ATOM 612 N N . HIS A 1 82 ? -17.563 -3.784 23.034 1.00 53.44 82 HIS A N 1
ATOM 613 C CA . HIS A 1 82 ? -17.652 -4.970 23.897 1.00 53.44 82 HIS A CA 1
ATOM 614 C C . HIS A 1 82 ? -17.433 -4.683 25.388 1.00 53.44 82 HIS A C 1
ATOM 616 O O . HIS A 1 82 ? -17.388 -5.631 26.175 1.00 53.44 82 HIS A O 1
ATOM 622 N N . ALA A 1 83 ? -17.332 -3.419 25.815 1.00 47.66 83 ALA A N 1
ATOM 623 C CA . ALA A 1 83 ? -17.424 -3.105 27.235 1.00 47.66 83 ALA A CA 1
ATOM 624 C C . ALA A 1 83 ? -18.820 -3.535 27.736 1.00 47.66 83 ALA A C 1
ATOM 626 O O . ALA A 1 83 ? -19.819 -2.973 27.276 1.00 47.66 83 ALA A O 1
ATOM 627 N N . PRO A 1 84 ? -18.939 -4.529 28.641 1.00 50.12 84 PRO A N 1
ATOM 628 C CA . PRO A 1 84 ? -20.237 -4.962 29.133 1.00 50.12 84 PRO A CA 1
ATOM 629 C C . PRO A 1 84 ? -20.909 -3.794 29.858 1.00 50.12 84 PRO A C 1
ATOM 631 O O . PRO A 1 84 ? -20.533 -3.403 30.963 1.00 50.12 84 PRO A O 1
ATOM 634 N N . GLN A 1 85 ? -21.918 -3.220 29.214 1.00 52.47 85 GLN A N 1
ATOM 635 C CA . GLN A 1 85 ? -22.889 -2.356 29.863 1.00 52.47 85 GLN A CA 1
A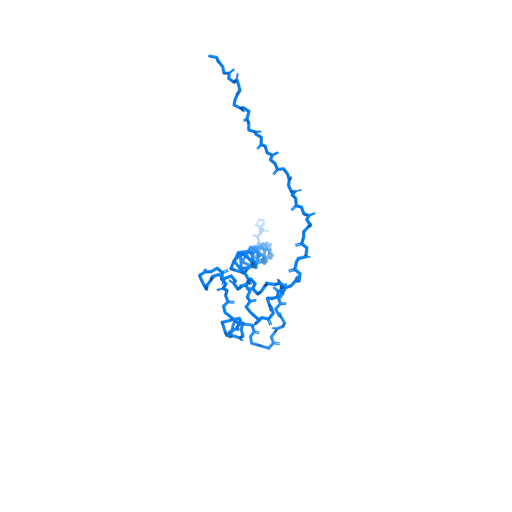TOM 636 C C . GLN A 1 85 ? -23.717 -3.226 30.827 1.00 52.47 85 GLN A C 1
ATOM 638 O O . GLN A 1 85 ? -24.551 -4.014 30.391 1.00 52.47 85 GLN A O 1
ATOM 643 N N . GLY A 1 86 ? -23.493 -3.071 32.137 1.00 54.38 86 GLY A N 1
ATOM 644 C CA . GLY A 1 86 ? -24.305 -3.662 33.214 1.00 54.38 86 GLY A CA 1
ATOM 645 C C . GLY A 1 86 ? -23.788 -5.025 33.692 1.00 54.38 86 GLY A C 1
ATOM 646 O O . GLY A 1 86 ? -23.549 -5.924 32.903 1.00 54.38 86 GLY A O 1
ATOM 647 N N . THR A 1 87 ? -23.578 -5.243 34.989 1.00 50.44 87 THR A N 1
ATOM 648 C CA . THR A 1 87 ? -24.612 -5.123 36.023 1.00 50.44 87 THR A CA 1
ATOM 649 C C . THR A 1 87 ? -24.186 -4.248 37.204 1.00 50.44 87 THR A C 1
ATOM 651 O O . THR A 1 87 ? -23.485 -4.698 38.108 1.00 50.44 87 THR A O 1
ATOM 654 N N . ALA A 1 88 ? -24.687 -3.013 37.246 1.00 56.88 88 ALA A N 1
ATOM 655 C CA . ALA A 1 88 ? -24.969 -2.364 38.519 1.00 56.88 88 ALA A CA 1
ATOM 656 C C . ALA A 1 88 ? -26.291 -2.956 39.032 1.00 56.88 88 ALA A C 1
ATOM 658 O O . ALA A 1 88 ? -27.362 -2.612 38.534 1.00 56.88 88 ALA A O 1
ATOM 659 N N . THR A 1 89 ? -26.215 -3.896 39.969 1.00 54.53 89 THR A N 1
ATOM 660 C CA . THR A 1 89 ? -27.354 -4.263 40.817 1.00 54.53 89 THR A CA 1
ATOM 661 C C . THR A 1 89 ? -27.204 -3.547 42.150 1.00 54.53 89 THR A C 1
ATOM 663 O O . THR A 1 89 ? -26.120 -3.558 42.733 1.00 54.53 89 THR A O 1
ATOM 666 N N . ALA A 1 90 ? -28.298 -2.883 42.526 1.00 53.91 90 ALA A N 1
ATOM 667 C CA . ALA A 1 90 ? -28.518 -2.099 43.735 1.00 53.91 90 ALA A CA 1
ATOM 668 C C . ALA A 1 90 ? -28.252 -2.858 45.042 1.00 53.91 90 ALA A C 1
ATOM 670 O O . ALA A 1 90 ? -28.335 -4.107 45.030 1.00 53.91 90 ALA A O 1
#